Protein AF-A0A8E2EV23-F1 (afdb_monomer)

Organism: NCBI:txid574774

pLDDT: mean 92.71, std 3.19, range [83.31, 96.81]

Structure (mmCIF, N/CA/C/O backbone):
data_AF-A0A8E2EV23-F1
#
_entry.id   AF-A0A8E2EV23-F1
#
loop_
_atom_site.group_PDB
_atom_site.id
_atom_site.type_symbol
_atom_site.label_atom_id
_atom_site.label_alt_id
_atom_site.label_comp_id
_atom_site.label_asym_id
_atom_s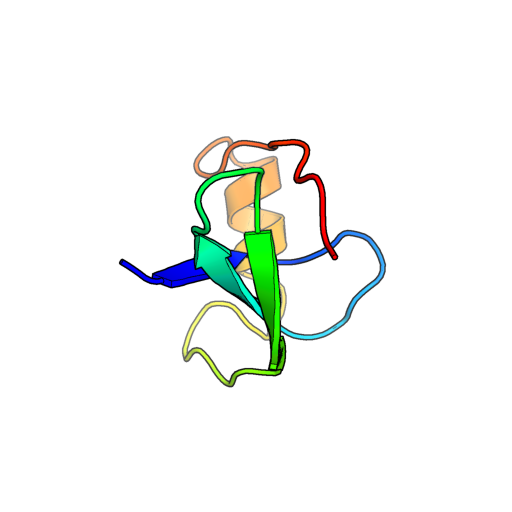ite.label_entity_id
_atom_site.label_seq_id
_atom_site.pdbx_PDB_ins_code
_atom_site.Cartn_x
_atom_site.Cartn_y
_atom_site.Cartn_z
_atom_site.occupancy
_atom_site.B_iso_or_equiv
_atom_site.auth_seq_id
_atom_site.auth_comp_id
_atom_site.auth_asym_id
_atom_site.auth_atom_id
_atom_site.pdbx_PDB_model_num
ATOM 1 N N . GLY A 1 1 ? -14.256 2.848 4.361 1.00 84.88 1 GLY A N 1
ATOM 2 C CA . GLY A 1 1 ? -13.745 2.366 3.067 1.00 84.88 1 GLY A CA 1
ATOM 3 C C . GLY A 1 1 ? -12.352 1.814 3.262 1.00 84.88 1 GLY A C 1
ATOM 4 O O . GLY A 1 1 ? -11.730 2.151 4.269 1.00 84.88 1 GLY A O 1
ATOM 5 N N . ASP A 1 2 ? -11.902 0.982 2.329 1.00 94.31 2 ASP A N 1
ATOM 6 C CA . ASP A 1 2 ? -10.559 0.395 2.324 1.00 94.31 2 ASP A CA 1
ATOM 7 C C . ASP A 1 2 ? -9.653 1.184 1.366 1.00 94.31 2 ASP A C 1
ATOM 9 O O . ASP A 1 2 ? -10.136 1.784 0.404 1.00 94.31 2 ASP A O 1
ATOM 13 N N . VAL A 1 3 ? -8.356 1.220 1.661 1.00 94.31 3 VAL A N 1
ATOM 14 C CA . VAL A 1 3 ? -7.338 1.939 0.889 1.00 94.31 3 VAL A CA 1
ATOM 15 C C . VAL A 1 3 ? -6.345 0.929 0.341 1.00 94.31 3 VAL A C 1
ATOM 17 O O . VAL A 1 3 ? -5.825 0.111 1.095 1.00 94.31 3 VAL A O 1
ATOM 20 N N . VAL A 1 4 ? -6.072 1.006 -0.958 1.00 94.81 4 VAL A N 1
ATOM 21 C CA . VAL A 1 4 ? -4.950 0.304 -1.585 1.00 94.81 4 VAL A CA 1
ATOM 22 C C . VAL A 1 4 ? -3.723 1.203 -1.471 1.00 94.81 4 VAL A C 1
ATOM 24 O O . VAL A 1 4 ? -3.780 2.365 -1.872 1.00 94.81 4 VAL A O 1
ATOM 27 N N . CYS A 1 5 ? -2.617 0.687 -0.949 1.00 94.56 5 CYS A N 1
ATOM 28 C CA . CYS A 1 5 ? -1.344 1.401 -0.942 1.00 94.56 5 CYS A CA 1
ATOM 29 C C . CYS A 1 5 ? -0.172 0.458 -1.212 1.00 94.56 5 CYS A C 1
ATOM 31 O O . CYS A 1 5 ? -0.195 -0.705 -0.811 1.00 94.56 5 CYS A O 1
ATOM 33 N N . ILE A 1 6 ? 0.885 0.984 -1.825 1.00 94.00 6 ILE A N 1
ATOM 34 C CA . ILE A 1 6 ? 2.193 0.328 -1.836 1.00 94.00 6 ILE A CA 1
ATOM 35 C C . ILE A 1 6 ? 2.955 0.796 -0.595 1.00 94.00 6 ILE A C 1
ATOM 37 O O . ILE A 1 6 ? 3.161 1.997 -0.407 1.00 94.00 6 ILE A O 1
ATOM 41 N N . LEU A 1 7 ? 3.354 -0.139 0.268 1.00 93.19 7 LEU A N 1
ATOM 42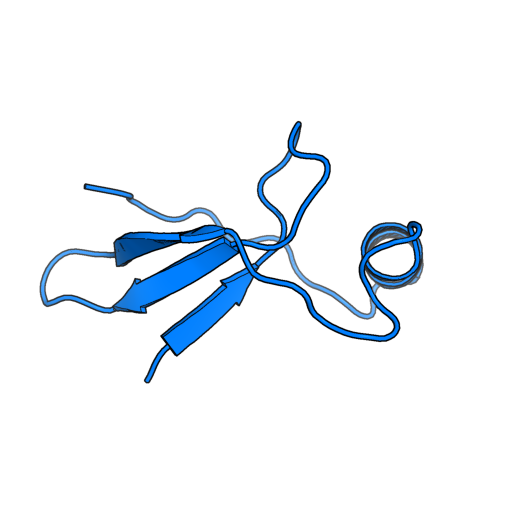 C CA . LEU A 1 7 ? 4.246 0.164 1.386 1.00 93.19 7 LEU A CA 1
ATOM 43 C C . LEU A 1 7 ? 5.688 0.191 0.867 1.00 93.19 7 LEU A C 1
ATOM 45 O O . LEU A 1 7 ? 6.099 -0.707 0.136 1.00 93.19 7 LEU A O 1
ATOM 49 N N . PHE A 1 8 ? 6.466 1.215 1.228 1.00 91.00 8 PHE A N 1
ATOM 50 C CA . PHE A 1 8 ? 7.862 1.297 0.789 1.00 91.00 8 PHE A CA 1
ATOM 51 C C . PHE A 1 8 ? 8.659 0.077 1.261 1.00 91.00 8 PHE A C 1
ATOM 53 O O . PHE A 1 8 ? 8.636 -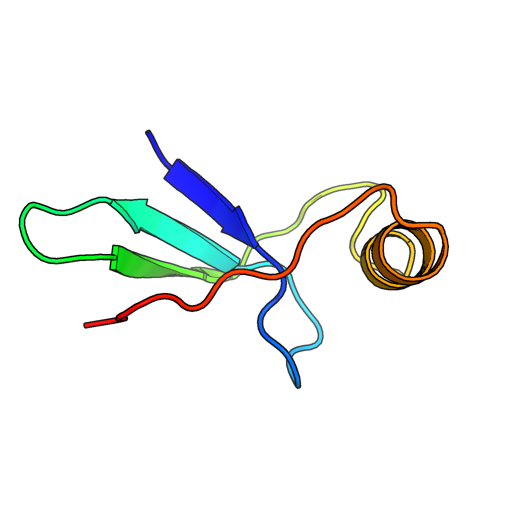0.260 2.444 1.00 91.00 8 PHE A O 1
ATOM 60 N N . GLY A 1 9 ? 9.383 -0.546 0.329 1.00 89.12 9 GLY A N 1
ATOM 61 C CA . GLY A 1 9 ? 10.132 -1.781 0.566 1.00 89.12 9 GLY A CA 1
ATOM 62 C C . GLY A 1 9 ? 9.327 -3.063 0.345 1.00 89.12 9 GLY A C 1
ATOM 63 O O . GLY A 1 9 ? 9.873 -4.138 0.567 1.00 89.12 9 GLY A O 1
ATOM 64 N N . ALA A 1 10 ? 8.065 -2.966 -0.078 1.00 91.00 10 ALA A N 1
ATOM 65 C CA . ALA A 1 10 ? 7.270 -4.121 -0.461 1.00 91.00 10 ALA A CA 1
ATOM 66 C C . ALA A 1 10 ? 7.104 -4.244 -1.979 1.00 91.00 10 ALA A C 1
ATOM 68 O O . ALA A 1 10 ? 7.021 -3.243 -2.691 1.00 91.00 10 ALA A O 1
ATOM 69 N N . ASP A 1 11 ? 6.967 -5.487 -2.437 1.00 89.25 11 ASP A N 1
ATOM 70 C CA . ASP A 1 11 ? 6.837 -5.825 -3.858 1.00 89.25 11 ASP A CA 1
ATOM 71 C C . ASP A 1 11 ? 5.369 -5.933 -4.312 1.00 89.25 11 ASP A C 1
ATOM 73 O O . ASP A 1 11 ? 5.088 -6.145 -5.491 1.00 89.25 11 ASP A O 1
ATOM 77 N N . VAL A 1 12 ? 4.417 -5.809 -3.377 1.00 91.69 12 VAL A N 1
ATOM 78 C CA . VAL A 1 12 ? 2.980 -5.989 -3.629 1.00 91.69 12 VAL A CA 1
ATOM 79 C C . VAL A 1 12 ? 2.122 -4.898 -2.961 1.00 91.69 12 VAL A C 1
ATOM 81 O O . VAL A 1 12 ? 2.513 -4.345 -1.929 1.00 91.69 12 VAL A O 1
ATOM 84 N N . PRO A 1 13 ? 0.936 -4.575 -3.515 1.00 94.81 13 PRO A N 1
ATOM 85 C CA . PRO A 1 13 ? -0.039 -3.693 -2.883 1.00 94.81 13 PRO A CA 1
ATOM 86 C C . PRO A 1 13 ? -0.658 -4.291 -1.621 1.00 94.81 13 PRO A C 1
ATOM 88 O O . PRO A 1 13 ? -0.985 -5.477 -1.569 1.00 94.81 13 PRO A O 1
ATOM 91 N N . PHE A 1 14 ? -0.937 -3.433 -0.644 1.00 96.00 14 PHE A N 1
ATOM 92 C CA . PHE A 1 14 ? -1.625 -3.779 0.594 1.00 96.00 14 PHE A CA 1
ATOM 93 C C . PHE A 1 14 ? -2.964 -3.073 0.708 1.00 96.00 14 PHE A C 1
ATOM 95 O O . PHE A 1 14 ? -3.136 -1.934 0.268 1.00 96.00 14 PHE A O 1
ATOM 102 N N . ILE A 1 15 ? -3.893 -3.747 1.377 1.00 96.69 15 ILE A N 1
ATOM 103 C CA . ILE A 1 15 ? -5.174 -3.178 1.767 1.00 96.69 15 ILE A CA 1
ATOM 104 C C . ILE A 1 15 ? -5.092 -2.707 3.217 1.00 96.69 15 ILE A C 1
ATOM 106 O O . ILE A 1 15 ? -4.874 -3.497 4.140 1.00 96.69 15 ILE A O 1
ATOM 110 N N . LEU A 1 16 ? -5.321 -1.413 3.422 1.00 96.81 16 LEU A N 1
ATOM 111 C CA . LEU A 1 16 ? -5.484 -0.798 4.730 1.00 96.81 16 LEU A CA 1
ATOM 112 C C . LEU A 1 16 ? -6.959 -0.493 4.980 1.00 96.81 16 LEU A C 1
ATOM 114 O O . LEU A 1 16 ? -7.617 0.186 4.190 1.00 96.81 16 LEU A O 1
ATOM 118 N N . ARG A 1 17 ? -7.479 -0.941 6.121 1.00 95.75 17 ARG A N 1
ATOM 119 C CA . ARG A 1 17 ? -8.828 -0.592 6.573 1.00 95.75 17 ARG A CA 1
ATOM 120 C C . ARG A 1 17 ? -8.749 0.485 7.640 1.00 95.75 17 ARG A C 1
ATOM 122 O O . ARG A 1 17 ? -8.128 0.272 8.678 1.00 95.75 17 ARG A O 1
ATOM 129 N N . LYS A 1 18 ? -9.408 1.620 7.404 1.00 95.25 18 LYS A N 1
ATOM 130 C CA . LYS A 1 18 ? -9.493 2.704 8.390 1.00 95.25 18 LYS A CA 1
ATOM 131 C C . LYS A 1 18 ? -10.237 2.237 9.647 1.00 95.25 18 LYS A C 1
ATOM 133 O O . LYS A 1 18 ? -11.283 1.594 9.547 1.00 95.25 18 LYS A O 1
ATOM 138 N N . THR A 1 19 ? -9.705 2.591 10.807 1.00 93.94 19 THR A N 1
ATOM 139 C CA . THR A 1 19 ? -10.282 2.371 12.138 1.00 93.94 19 THR A CA 1
ATOM 140 C C . THR A 1 19 ? -10.501 3.717 12.838 1.00 93.94 19 THR A C 1
ATOM 142 O O . THR A 1 19 ? -10.269 4.774 12.246 1.00 93.94 19 THR A O 1
ATOM 145 N N . GLU A 1 20 ? -10.964 3.701 14.091 1.00 93.38 20 GLU A N 1
ATOM 146 C CA . GLU A 1 20 ? -11.125 4.926 14.888 1.00 93.38 20 GLU A CA 1
ATOM 147 C C . GLU A 1 20 ? -9.791 5.642 15.146 1.00 93.38 20 GLU A C 1
ATOM 149 O O . GLU A 1 20 ? -9.739 6.869 15.144 1.00 93.38 20 GLU A O 1
ATOM 154 N N . THR A 1 21 ? -8.705 4.886 15.327 1.00 92.81 21 THR A N 1
ATOM 155 C CA . THR A 1 21 ? -7.401 5.417 15.754 1.00 92.81 21 THR A CA 1
ATOM 156 C C . THR A 1 21 ? -6.330 5.389 14.663 1.00 92.81 21 THR A C 1
ATOM 158 O O . THR A 1 21 ? -5.297 6.033 14.815 1.00 92.81 21 THR A O 1
ATOM 161 N N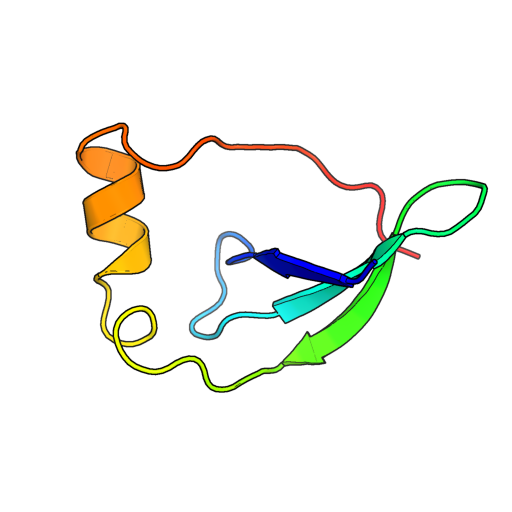 . GLY A 1 22 ? -6.565 4.713 13.534 1.00 94.06 22 GLY A N 1
ATOM 162 C CA . GLY A 1 22 ? -5.659 4.714 12.382 1.00 94.06 22 GLY A CA 1
ATOM 163 C C . GLY A 1 22 ? -6.040 3.656 11.359 1.00 94.06 22 GLY A C 1
ATOM 164 O O . GLY A 1 22 ? -7.140 3.720 10.811 1.00 94.06 22 GLY A O 1
ATOM 165 N N . TYR A 1 23 ? -5.136 2.726 11.048 1.00 96.50 23 TYR A N 1
ATOM 166 C CA . TYR A 1 23 ? -5.358 1.733 9.998 1.00 96.50 23 TYR A CA 1
ATOM 167 C C . TYR A 1 23 ? -4.998 0.331 10.469 1.00 96.50 23 TYR A C 1
ATOM 169 O O . TYR A 1 23 ? -3.979 0.113 11.112 1.00 96.50 23 TYR A O 1
ATOM 177 N N . ARG A 1 24 ? -5.839 -0.633 10.109 1.00 95.44 24 ARG A N 1
ATOM 178 C CA . ARG A 1 24 ? -5.535 -2.052 10.251 1.00 95.44 24 ARG A CA 1
ATOM 179 C C . ARG A 1 24 ? -5.011 -2.577 8.924 1.00 95.44 24 ARG A C 1
ATOM 181 O O . ARG A 1 24 ? -5.662 -2.371 7.894 1.00 95.44 24 ARG A O 1
ATOM 188 N N . LEU A 1 25 ? -3.892 -3.294 8.957 1.00 95.62 25 LEU A N 1
ATOM 189 C CA . LEU A 1 25 ? -3.415 -4.047 7.801 1.00 95.62 25 LEU A CA 1
ATOM 190 C C . LEU A 1 25 ? -4.355 -5.231 7.555 1.00 95.62 25 LEU A C 1
ATOM 192 O O . LEU A 1 25 ? -4.491 -6.108 8.403 1.00 95.62 25 LEU A O 1
ATOM 196 N N . VAL A 1 26 ? -5.055 -5.234 6.421 1.00 96.12 26 VAL A N 1
ATOM 197 C CA . VAL A 1 26 ? -5.942 -6.347 6.047 1.00 96.12 26 VAL A CA 1
ATOM 198 C C . VAL A 1 26 ? -5.132 -7.471 5.409 1.00 96.12 26 VAL A C 1
ATOM 200 O O . VAL A 1 26 ? -5.373 -8.634 5.715 1.00 96.12 26 VAL A O 1
ATOM 203 N N . GLY A 1 27 ? -4.174 -7.118 4.550 1.00 95.00 27 GLY A N 1
ATOM 204 C CA . GLY A 1 27 ? -3.286 -8.063 3.881 1.00 95.00 27 GLY A CA 1
ATOM 205 C C . GLY A 1 27 ? -2.800 -7.559 2.526 1.00 95.00 27 GLY A C 1
ATOM 206 O O . GLY A 1 27 ? -3.060 -6.415 2.141 1.00 95.00 27 GLY A O 1
ATOM 207 N N . GLU A 1 28 ? -2.093 -8.436 1.826 1.00 94.88 28 GLU A N 1
ATOM 208 C CA . GLU A 1 28 ? -1.625 -8.244 0.453 1.00 94.88 28 GLU A CA 1
ATOM 209 C C . GLU A 1 28 ? -2.788 -8.338 -0.546 1.00 94.88 28 GLU A C 1
ATOM 211 O O . GLU A 1 28 ? -3.822 -8.956 -0.278 1.00 94.88 28 GLU A O 1
ATOM 216 N N . SER A 1 29 ? -2.624 -7.733 -1.719 1.00 94.38 29 SER A N 1
ATOM 217 C CA . SER A 1 29 ? -3.625 -7.755 -2.784 1.00 94.38 29 SER A CA 1
ATOM 218 C C . SER A 1 29 ? -2.994 -7.770 -4.167 1.00 94.38 29 SER A C 1
ATOM 220 O O . SER A 1 29 ? -1.924 -7.207 -4.382 1.00 94.38 29 SER A O 1
ATOM 222 N N . TYR A 1 30 ? -3.702 -8.384 -5.116 1.00 91.94 30 TYR A N 1
ATOM 223 C CA . TYR A 1 30 ? -3.386 -8.258 -6.531 1.00 91.94 30 TYR A CA 1
ATOM 224 C C . TYR A 1 30 ? -4.202 -7.125 -7.144 1.00 91.94 30 TYR A C 1
ATOM 226 O O 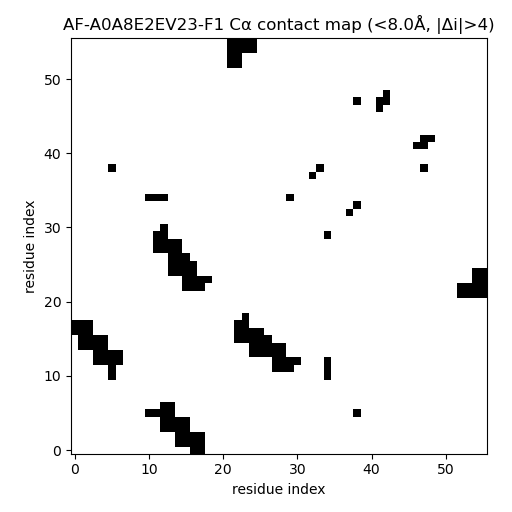. TYR A 1 30 ? -5.434 -7.157 -7.100 1.00 91.94 30 TYR A O 1
ATOM 234 N N . VAL A 1 31 ? -3.525 -6.147 -7.743 1.00 90.31 31 VAL A N 1
ATOM 235 C CA . VAL A 1 31 ? -4.180 -5.049 -8.457 1.00 90.31 31 VAL A CA 1
ATOM 236 C C . VAL A 1 31 ? -3.588 -4.945 -9.852 1.00 90.31 31 VAL A C 1
ATOM 238 O O . VAL A 1 31 ? -2.421 -4.602 -10.044 1.00 90.31 31 VAL A O 1
ATOM 241 N N . HIS A 1 32 ? -4.414 -5.277 -10.840 1.00 90.00 32 HIS A N 1
ATOM 242 C CA . HIS A 1 32 ? -4.005 -5.251 -12.233 1.00 90.00 32 HIS A CA 1
ATOM 243 C C . HIS A 1 32 ? -3.565 -3.840 -12.651 1.00 90.00 32 HIS A C 1
ATOM 245 O O . HIS A 1 32 ? -4.261 -2.865 -12.368 1.00 90.00 32 HIS A O 1
ATOM 251 N N . GLY A 1 33 ? -2.423 -3.751 -13.335 1.00 86.44 33 GLY A N 1
ATOM 252 C CA . GLY A 1 33 ? -1.889 -2.504 -13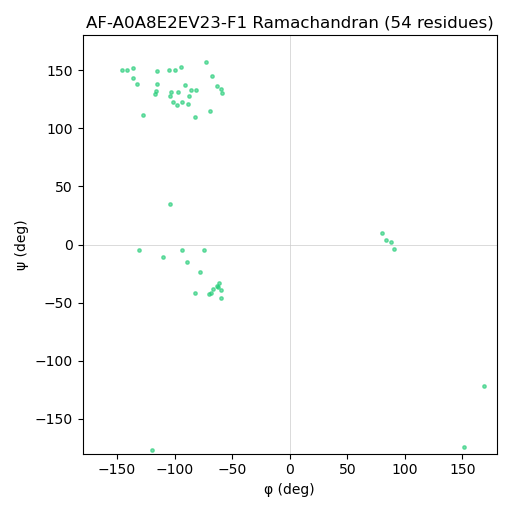.884 1.00 86.44 33 GLY A CA 1
ATOM 253 C C . GLY A 1 33 ? -1.081 -1.635 -12.918 1.00 86.44 33 GLY A C 1
ATOM 254 O O . GLY A 1 33 ? -0.697 -0.545 -13.321 1.00 86.44 33 GLY A O 1
ATOM 255 N N . ILE A 1 34 ? -0.831 -2.078 -11.674 1.00 87.94 34 ILE A N 1
ATOM 256 C CA . ILE A 1 34 ? 0.019 -1.334 -10.719 1.00 87.94 34 ILE A CA 1
ATOM 257 C C . ILE A 1 34 ? 1.111 -2.169 -10.027 1.00 87.94 34 ILE A C 1
ATOM 259 O O . ILE A 1 34 ? 1.899 -1.624 -9.255 1.00 87.94 34 ILE A O 1
ATOM 263 N N . MET A 1 35 ? 1.149 -3.485 -10.259 1.00 83.31 35 MET A N 1
ATOM 264 C CA . MET A 1 35 ? 2.051 -4.419 -9.565 1.00 83.31 35 MET A CA 1
ATOM 265 C C . MET A 1 35 ? 3.412 -4.622 -10.230 1.00 83.31 35 MET A C 1
ATOM 267 O O . MET A 1 35 ? 4.310 -5.164 -9.596 1.00 83.31 35 MET A O 1
ATOM 271 N N . TYR A 1 36 ? 3.589 -4.213 -11.483 1.00 85.94 36 TYR A N 1
ATOM 272 C CA . TYR A 1 36 ? 4.822 -4.412 -12.247 1.00 85.94 36 TYR A CA 1
ATOM 273 C C . TYR A 1 36 ? 5.628 -3.111 -12.353 1.00 85.94 36 TYR A C 1
ATOM 275 O O . TYR A 1 36 ? 6.285 -2.840 -13.357 1.00 85.94 36 TYR A O 1
ATOM 283 N N . GLY A 1 37 ? 5.589 -2.304 -11.289 1.00 87.19 37 GLY A N 1
ATOM 284 C CA . GLY A 1 37 ? 6.319 -1.042 -11.183 1.00 87.19 37 GLY A CA 1
ATOM 285 C C . GLY A 1 37 ? 5.553 0.181 -11.684 1.00 87.19 37 GLY A C 1
ATOM 286 O O . GLY A 1 37 ? 6.036 1.298 -11.504 1.00 87.19 37 GLY A O 1
ATOM 287 N N . GLU A 1 38 ? 4.347 0.025 -12.237 1.00 93.12 38 GLU A N 1
ATOM 288 C CA . GLU A 1 38 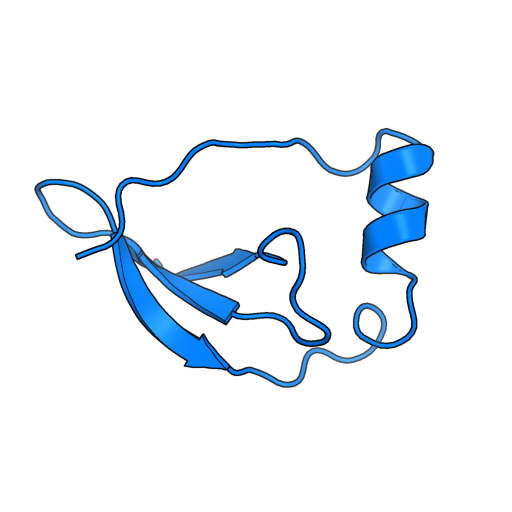? 3.549 1.166 -12.694 1.00 93.12 38 GLU A CA 1
ATOM 289 C C . GLU A 1 38 ? 3.184 2.093 -11.527 1.00 93.12 38 GLU A C 1
ATOM 291 O O . GLU A 1 38 ? 3.255 3.306 -11.683 1.00 93.12 38 GLU A O 1
ATOM 296 N N . ALA A 1 39 ? 2.906 1.553 -10.331 1.00 91.31 39 ALA A N 1
ATOM 297 C CA . ALA A 1 39 ? 2.683 2.370 -9.133 1.00 91.31 39 ALA A CA 1
ATOM 298 C C . ALA A 1 39 ? 3.888 3.255 -8.777 1.00 91.31 39 ALA A C 1
ATOM 300 O O . ALA A 1 39 ? 3.716 4.397 -8.358 1.00 91.31 39 ALA A O 1
ATOM 301 N N . ILE A 1 40 ? 5.111 2.740 -8.933 1.00 91.12 40 ILE A N 1
ATOM 302 C CA . ILE A 1 40 ? 6.328 3.515 -8.663 1.00 91.12 40 ILE A CA 1
ATOM 303 C C . ILE A 1 40 ? 6.506 4.589 -9.728 1.00 91.12 40 ILE A C 1
ATOM 305 O O . ILE A 1 40 ? 6.759 5.738 -9.386 1.00 91.12 40 ILE A O 1
ATOM 309 N N . LYS A 1 41 ? 6.271 4.250 -10.996 1.00 93.25 41 LYS A N 1
ATOM 310 C CA . LYS A 1 41 ? 6.317 5.223 -12.084 1.00 93.25 41 LYS A CA 1
ATOM 311 C C . LYS A 1 41 ? 5.307 6.358 -11.881 1.00 93.25 41 LYS A C 1
ATOM 313 O O . LYS A 1 41 ? 5.674 7.519 -11.965 1.00 93.25 41 LYS A O 1
ATOM 318 N N . MET A 1 42 ? 4.065 6.039 -11.516 1.00 92.75 42 MET A N 1
ATOM 319 C CA . MET A 1 42 ? 3.044 7.042 -11.189 1.00 92.75 42 MET A CA 1
ATOM 320 C C . MET A 1 42 ? 3.445 7.914 -9.985 1.00 92.75 42 MET A C 1
ATOM 322 O O . MET A 1 42 ? 3.103 9.092 -9.929 1.00 92.75 42 MET A O 1
ATOM 326 N N . PHE A 1 43 ? 4.169 7.359 -9.007 1.00 93.50 43 PHE A N 1
ATOM 327 C CA . PHE A 1 43 ? 4.727 8.133 -7.895 1.00 93.50 43 PHE A CA 1
ATOM 328 C C . PHE A 1 43 ? 5.848 9.081 -8.351 1.00 93.50 43 PHE A C 1
ATOM 330 O O . PHE A 1 43 ? 5.868 10.238 -7.934 1.00 93.50 43 PHE A O 1
ATOM 337 N N . GLU A 1 44 ? 6.741 8.627 -9.230 1.00 93.56 44 GLU A N 1
ATOM 338 C CA . GLU A 1 44 ? 7.812 9.443 -9.822 1.00 93.56 44 GLU A CA 1
ATOM 339 C C . GLU A 1 44 ? 7.268 10.551 -10.737 1.00 93.56 44 GLU A C 1
ATOM 341 O O . GLU A 1 44 ? 7.756 11.680 -10.690 1.00 93.56 44 GLU A O 1
ATOM 346 N N . ASP A 1 45 ? 6.212 10.253 -11.497 1.00 96.38 45 ASP A N 1
ATOM 347 C CA . ASP A 1 45 ? 5.509 11.190 -12.380 1.00 96.38 45 ASP A CA 1
ATOM 348 C C . ASP A 1 45 ? 4.627 12.193 -11.594 1.00 96.38 45 ASP A C 1
ATOM 350 O O . ASP A 1 45 ? 4.073 13.135 -12.164 1.00 96.38 45 ASP A O 1
ATOM 354 N N . GLY A 1 46 ? 4.519 12.037 -10.266 1.00 94.94 46 GLY A N 1
ATOM 355 C CA . GLY A 1 46 ? 3.773 12.932 -9.375 1.00 94.94 46 GLY A CA 1
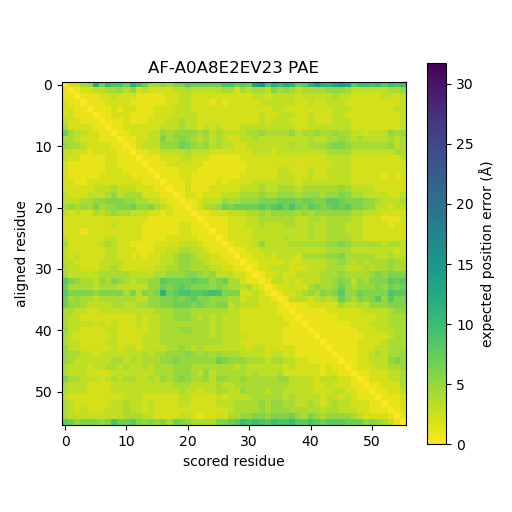ATOM 356 C C . GLY A 1 46 ? 2.258 12.697 -9.347 1.00 94.94 46 GLY A C 1
ATOM 357 O O . GLY A 1 46 ? 1.521 13.496 -8.768 1.00 94.94 46 GLY A O 1
ATOM 358 N N . GLU A 1 47 ? 1.784 11.604 -9.942 1.00 94.94 47 GLU A N 1
ATOM 359 C CA . GLU A 1 47 ? 0.372 11.209 -9.967 1.00 94.94 47 GLU A CA 1
ATOM 360 C C . GLU A 1 47 ? -0.083 10.577 -8.642 1.00 94.94 47 GLU A C 1
ATOM 362 O O . GLU A 1 47 ? -1.270 10.600 -8.309 1.00 94.94 47 GLU A O 1
ATOM 367 N N . LEU A 1 48 ? 0.857 10.030 -7.862 1.00 93.56 48 LEU A N 1
ATOM 368 C CA . LEU A 1 48 ? 0.602 9.454 -6.542 1.00 93.56 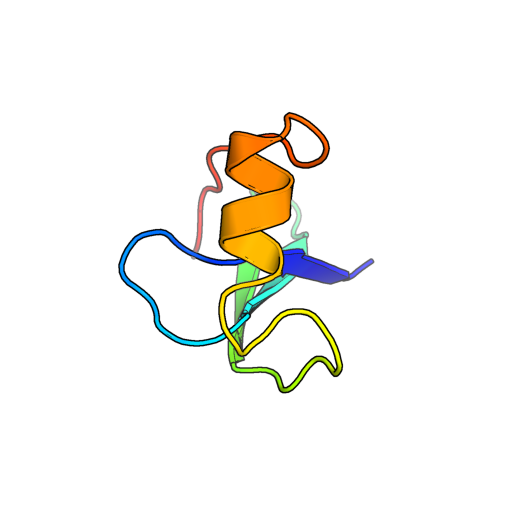48 LEU A CA 1
ATOM 369 C C . LEU A 1 48 ? 1.306 10.235 -5.432 1.00 93.56 48 LEU A C 1
ATOM 371 O O . LEU A 1 48 ? 2.471 10.612 -5.530 1.00 93.56 48 LEU A O 1
ATOM 375 N N . GLY A 1 49 ? 0.590 10.434 -4.325 1.00 93.12 49 GLY A N 1
ATOM 376 C CA . GLY A 1 49 ? 1.119 11.061 -3.118 1.00 93.12 49 GLY A CA 1
ATOM 377 C C . GLY A 1 49 ? 1.638 10.044 -2.103 1.00 93.12 49 GLY A C 1
ATOM 378 O O . GLY A 1 49 ? 1.133 8.927 -1.991 1.00 93.12 49 GLY A O 1
ATOM 379 N N . ARG A 1 50 ? 2.607 10.468 -1.287 1.00 94.25 50 ARG A N 1
ATOM 380 C CA . ARG A 1 50 ? 3.036 9.724 -0.097 1.00 94.25 50 ARG A CA 1
ATOM 381 C C . ARG A 1 50 ? 2.240 10.161 1.128 1.00 94.25 50 ARG A C 1
ATOM 383 O O . ARG A 1 50 ? 2.119 11.354 1.396 1.00 94.25 50 ARG A O 1
ATOM 390 N N . GLN A 1 51 ? 1.818 9.192 1.934 1.00 94.06 51 GLN A N 1
ATOM 391 C CA . GLN A 1 51 ? 1.203 9.424 3.237 1.00 94.06 51 GLN A CA 1
ATOM 392 C C . GLN A 1 51 ? 1.775 8.461 4.285 1.00 94.06 51 GLN A C 1
ATOM 394 O O . GLN A 1 51 ? 2.052 7.301 3.988 1.00 94.06 51 GLN A O 1
ATOM 399 N N . THR A 1 52 ? 1.943 8.943 5.517 1.00 94.56 52 THR A N 1
ATOM 400 C CA . THR A 1 52 ? 2.289 8.098 6.669 1.00 94.56 52 THR A CA 1
ATOM 401 C C . THR A 1 52 ? 1.019 7.512 7.280 1.00 94.56 52 THR A C 1
ATOM 403 O O . THR A 1 52 ? 0.059 8.242 7.541 1.00 94.56 52 THR A O 1
ATOM 406 N N . PHE A 1 53 ? 1.030 6.206 7.546 1.00 92.88 53 PHE A N 1
ATOM 407 C CA . PHE A 1 53 ? -0.070 5.487 8.182 1.00 92.88 53 PHE A CA 1
ATOM 408 C C . PHE A 1 53 ? 0.379 4.923 9.531 1.00 92.88 53 PHE A C 1
ATOM 410 O O . PHE A 1 53 ? 1.421 4.278 9.616 1.00 92.88 53 PHE A O 1
ATOM 417 N N . ASN A 1 54 ? -0.428 5.133 10.573 1.00 94.56 54 ASN A N 1
ATOM 418 C CA . ASN A 1 54 ? -0.289 4.393 11.824 1.00 94.56 54 ASN A CA 1
ATOM 419 C C . ASN A 1 54 ? -1.004 3.051 11.654 1.00 94.56 54 ASN A C 1
ATOM 421 O O . ASN A 1 54 ? -2.234 3.027 11.537 1.00 94.56 54 ASN A O 1
ATOM 425 N N . ILE A 1 55 ? -0.220 1.974 11.580 1.00 91.94 55 ILE A N 1
ATOM 426 C CA . ILE A 1 55 ? -0.700 0.607 11.366 1.00 91.94 55 ILE A CA 1
ATOM 427 C C . ILE A 1 55 ? -0.664 -0.143 12.701 1.00 91.94 55 ILE A C 1
ATOM 429 O O . ILE A 1 55 ? 0.357 -0.103 13.390 1.00 91.94 55 ILE A O 1
ATOM 433 N N . TYR A 1 56 ? -1.768 -0.810 13.042 1.00 85.19 56 TYR A N 1
ATOM 434 C CA . TYR A 1 56 ? -1.920 -1.640 14.244 1.00 85.19 56 TYR A CA 1
ATOM 435 C C . TYR A 1 56 ? -2.299 -3.075 13.890 1.00 85.19 56 TYR A C 1
ATOM 437 O O . TYR A 1 56 ? -3.013 -3.262 12.870 1.00 85.19 56 TYR A O 1
#

Mean predicted aligned error: 3.07 Å

Radius of gyration: 11.51 Å; Cα contacts (8 Å, |Δi|>4): 77; chains: 1; bounding box: 24×21×30 Å

Foldseek 3Di:
DWDWDDDPPDQFIWIWDADPVWTETPDTDDDPPPRVCNVVVCVVVVVDDDDDTDYD

Secondary structure (DSSP, 8-state):
-EEEEEPTT-SSEEEEEE-SSSEEEEEE---TTTTTTHHHHHHHTTSS------B-

Solvent-accessible surface area (backbone atoms only — not comparable to full-atom values): 3587 Å² total; per-residue (Å²): 120,75,41,81,44,74,52,91,96,55,83,52,36,29,37,34,36,68,54,98,90,39,29,34,72,72,44,79,51,89,54,91,86,40,59,87,52,44,49,57,50,36,38,73,74,63,78,44,84,90,80,91,77,61,73,100

Nearest PDB structures (foldseek):
  3s6h-assembly2_Y  TM=3.693E-01  e=2.276E+00  Maricaulis maris MCS10
  4nf1-assembly3_F  TM=3.461E-01  e=5.609E+00  Xylella fastidiosa Temecula1

Sequence (56 aa):
GDVVCILFGADVPFILRKTETGYRLVGESYVHGIMYGEAIKMFEDGELGRQTFNIY